Protein AF-A0A2H3L9Z1-F1 (afdb_monomer)

Secondary structure (DSSP, 8-state):
--HHHHHHHHHHHHHHHHHHHHHHHHHHHHHHHHHHHHHTTGGGSHHHHHHHHHHHHHHHHHHHHHHHHHHHHHHHHHHHHHHHHTS-S--------------

Foldseek 3Di:
DPPVVLVVQLVVLVVVLVVQLVVLVVVLVVVLVVLCVVLVVQCPVVVRVVVSVVVSVVVNVVSVVVSVVSNVVSVVVSVVSNVVSPDDPPPPPPPDPPPPDDD

pLDDT: mean 87.29, std 13.8, range [46.44, 98.31]

Sequence (103 aa):
MQPDTLHQLRGAVELATDAVDVTVTRIADAHQTIVRQVYAPFALLGPLAGPVRVVEQIQSTITCQVYQTILTVNQALTRGALTVLDQPADRTPSAWPDRRRID

Mean predicted aligned error: 9.33 Å

Structure (mmCIF, N/CA/C/O backbone):
data_AF-A0A2H3L9Z1-F1
#
_entry.id   AF-A0A2H3L9Z1-F1
#
loop_
_atom_site.group_PDB
_atom_site.id
_atom_site.type_symbol
_atom_site.label_atom_id
_atom_site.label_alt_id
_atom_site.label_comp_id
_atom_site.label_asym_id
_atom_site.label_entity_id
_atom_site.label_seq_id
_atom_site.pdbx_PDB_ins_code
_atom_site.Cartn_x
_atom_site.Cartn_y
_atom_site.Cartn_z
_atom_site.occupancy
_atom_site.B_iso_or_equiv
_atom_site.auth_seq_id
_atom_site.auth_comp_id
_atom_site.auth_asym_id
_atom_site.auth_atom_id
_atom_site.pdbx_PDB_model_num
ATOM 1 N N . MET A 1 1 ? 23.047 0.969 -26.650 1.00 61.09 1 MET A N 1
ATOM 2 C CA . MET A 1 1 ? 23.441 0.029 -25.575 1.00 61.09 1 MET A CA 1
ATOM 3 C C . MET A 1 1 ? 23.408 -1.384 -26.126 1.00 61.09 1 MET A C 1
ATOM 5 O O . MET A 1 1 ? 22.655 -1.622 -27.063 1.00 61.09 1 MET A O 1
ATOM 9 N N . GLN A 1 2 ? 24.229 -2.290 -25.596 1.00 79.69 2 GLN A N 1
ATOM 10 C CA . GLN A 1 2 ? 24.191 -3.704 -25.976 1.00 79.69 2 GLN A CA 1
ATOM 11 C C . GLN A 1 2 ? 22.855 -4.318 -25.501 1.00 79.69 2 GLN A C 1
ATOM 13 O O . GLN A 1 2 ? 22.412 -3.979 -24.400 1.00 79.69 2 GLN A O 1
ATOM 18 N N . PRO A 1 3 ? 22.191 -5.173 -26.301 1.00 78.56 3 PRO A N 1
ATOM 19 C CA . PRO A 1 3 ? 20.883 -5.747 -25.958 1.00 78.56 3 PRO A CA 1
ATOM 20 C C . PRO A 1 3 ? 20.896 -6.515 -24.627 1.00 78.56 3 PRO A C 1
ATOM 22 O O . PRO A 1 3 ? 19.951 -6.406 -23.848 1.00 78.56 3 PRO A O 1
ATOM 25 N N . ASP A 1 4 ? 22.005 -7.185 -24.307 1.00 85.06 4 ASP A N 1
ATOM 26 C CA . ASP A 1 4 ? 22.177 -7.902 -23.038 1.00 85.06 4 ASP A CA 1
ATOM 27 C C . ASP A 1 4 ? 22.160 -6.962 -21.823 1.00 85.06 4 ASP A C 1
ATOM 29 O O . ASP A 1 4 ? 21.598 -7.292 -20.781 1.00 85.06 4 ASP A O 1
ATOM 33 N N . THR A 1 5 ? 22.715 -5.753 -21.957 1.00 86.94 5 THR A N 1
ATOM 34 C CA . THR A 1 5 ? 22.720 -4.748 -20.884 1.00 86.94 5 THR A CA 1
ATOM 35 C C . THR A 1 5 ? 21.312 -4.223 -20.599 1.00 86.94 5 THR A C 1
ATOM 37 O O . THR A 1 5 ? 20.949 -4.047 -19.440 1.00 86.94 5 THR A O 1
ATOM 40 N N . LEU A 1 6 ? 20.495 -4.002 -21.636 1.00 87.81 6 LEU A N 1
ATOM 41 C CA . LEU A 1 6 ? 19.099 -3.580 -21.465 1.00 87.81 6 LEU A CA 1
ATOM 42 C C . LEU A 1 6 ? 18.261 -4.671 -20.791 1.00 87.81 6 LEU A C 1
ATOM 44 O O . LEU A 1 6 ? 17.470 -4.375 -19.896 1.00 87.81 6 LEU A O 1
ATOM 48 N N . HIS A 1 7 ? 18.481 -5.932 -21.167 1.00 88.88 7 HIS A N 1
ATOM 49 C CA . HIS A 1 7 ? 17.811 -7.066 -20.539 1.00 88.88 7 HIS A CA 1
ATOM 50 C C . HIS A 1 7 ? 18.177 -7.205 -19.053 1.00 88.88 7 HIS A C 1
ATOM 52 O O . HIS A 1 7 ? 17.296 -7.368 -18.211 1.00 88.88 7 HIS A O 1
ATOM 58 N N . GLN A 1 8 ? 19.462 -7.066 -18.709 1.00 93.12 8 GLN A N 1
ATOM 59 C CA . GLN A 1 8 ? 19.916 -7.087 -17.314 1.00 93.12 8 GLN A CA 1
ATOM 60 C C . GLN A 1 8 ? 19.322 -5.938 -16.488 1.00 93.12 8 GLN A C 1
ATOM 62 O O . GLN A 1 8 ? 18.876 -6.163 -15.364 1.00 93.12 8 GL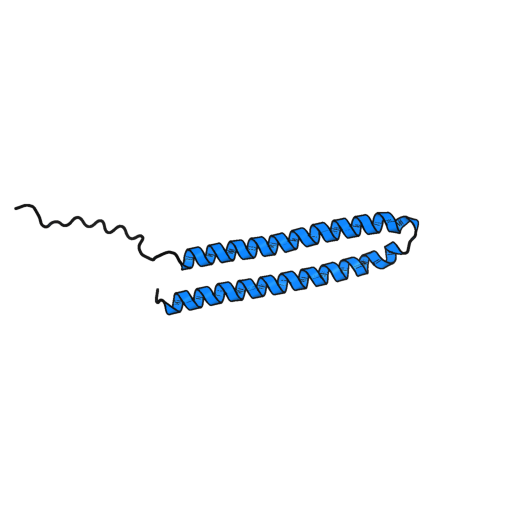N A O 1
ATOM 67 N N . LEU A 1 9 ? 19.273 -4.719 -17.039 1.00 92.81 9 LEU A N 1
ATOM 68 C CA . LEU A 1 9 ? 18.676 -3.563 -16.361 1.00 92.81 9 LEU A CA 1
ATOM 69 C C . LEU A 1 9 ? 17.179 -3.754 -16.115 1.00 92.81 9 LEU A C 1
ATOM 71 O O . LEU A 1 9 ? 16.695 -3.449 -15.027 1.00 92.81 9 LEU A O 1
ATOM 75 N N . ARG A 1 10 ? 16.457 -4.308 -17.093 1.00 91.62 10 ARG A N 1
ATOM 76 C CA . ARG A 1 10 ? 15.045 -4.664 -16.939 1.00 91.62 10 ARG A CA 1
ATOM 77 C C . ARG A 1 10 ? 14.836 -5.662 -15.803 1.00 91.62 10 ARG A C 1
ATOM 79 O O . ARG A 1 10 ? 14.036 -5.396 -14.910 1.00 91.62 10 ARG A O 1
ATOM 86 N N . GLY A 1 11 ? 15.604 -6.752 -15.796 1.00 94.00 11 GLY A N 1
ATOM 87 C CA . GLY A 1 11 ? 15.529 -7.754 -14.731 1.00 94.00 11 GLY A CA 1
ATOM 88 C C . GLY A 1 11 ? 15.861 -7.180 -13.350 1.00 94.00 11 GLY 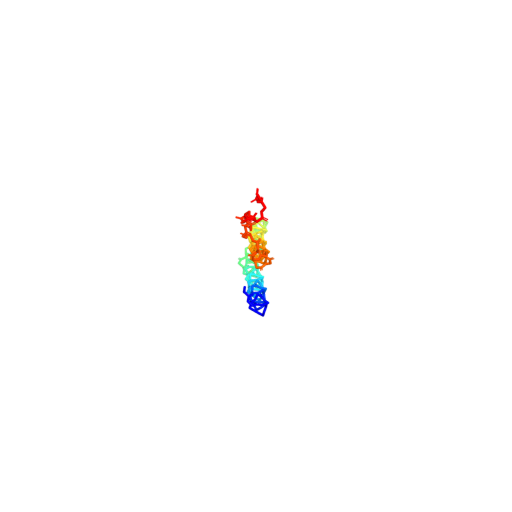A C 1
ATOM 89 O O . GLY A 1 11 ? 15.214 -7.525 -12.366 1.00 94.00 11 GLY A O 1
ATOM 90 N N . ALA A 1 12 ? 16.820 -6.253 -13.263 1.00 96.00 12 ALA A N 1
ATOM 91 C CA . ALA A 1 12 ? 17.151 -5.579 -12.008 1.00 96.00 12 ALA A CA 1
ATOM 92 C C . ALA A 1 12 ? 16.010 -4.676 -11.499 1.00 96.00 12 ALA A C 1
ATOM 94 O O . ALA A 1 12 ? 15.728 -4.667 -10.301 1.00 96.00 12 ALA A O 1
ATOM 95 N N . VAL A 1 13 ? 15.342 -3.937 -12.393 1.00 95.94 13 VAL A N 1
ATOM 96 C CA . VAL A 1 13 ? 14.179 -3.095 -12.061 1.00 95.94 13 VAL A CA 1
ATOM 97 C C . VAL A 1 13 ? 13.008 -3.945 -11.566 1.00 95.94 13 VAL A C 1
ATOM 99 O O . VAL A 1 13 ? 12.401 -3.620 -10.545 1.00 95.94 13 VAL A O 1
ATOM 102 N N . GLU A 1 14 ? 12.708 -5.046 -12.253 1.00 95.81 14 GLU A N 1
ATOM 103 C CA . GLU A 1 14 ? 11.653 -5.985 -11.857 1.00 95.81 14 GLU A CA 1
ATOM 104 C C . GLU A 1 14 ? 11.965 -6.615 -10.485 1.00 95.81 14 GLU A C 1
ATOM 106 O O . GLU A 1 14 ? 11.142 -6.532 -9.575 1.00 95.81 14 GLU A O 1
ATOM 111 N N . LEU A 1 15 ? 13.193 -7.101 -10.265 1.00 97.56 15 LEU A N 1
ATOM 112 C CA . LEU A 1 15 ? 13.607 -7.669 -8.975 1.00 97.56 15 LEU A CA 1
ATOM 113 C C . LEU A 1 15 ? 13.519 -6.658 -7.819 1.00 97.56 15 LEU A C 1
ATOM 115 O O . LEU A 1 15 ? 13.091 -7.003 -6.716 1.00 97.56 15 LEU A O 1
ATOM 119 N N . ALA A 1 16 ? 13.927 -5.408 -8.053 1.00 97.44 16 ALA A N 1
ATOM 120 C CA . ALA A 1 16 ? 13.820 -4.354 -7.049 1.00 97.44 16 ALA A CA 1
ATOM 121 C C . ALA A 1 16 ? 12.353 -4.046 -6.711 1.00 97.44 16 ALA A C 1
ATOM 123 O O . ALA A 1 16 ? 12.018 -3.858 -5.541 1.00 97.44 16 ALA A O 1
ATOM 124 N N . THR A 1 17 ? 11.479 -4.046 -7.722 1.00 97.38 17 THR A N 1
ATOM 125 C CA . THR A 1 17 ? 10.034 -3.846 -7.553 1.00 97.38 17 THR A CA 1
ATOM 126 C C . THR A 1 17 ? 9.442 -4.930 -6.661 1.00 97.38 17 THR A C 1
ATOM 128 O O . THR A 1 17 ? 8.794 -4.606 -5.666 1.00 97.38 17 THR A O 1
ATOM 131 N N . ASP A 1 18 ? 9.740 -6.197 -6.955 1.00 97.88 18 ASP A N 1
ATOM 132 C CA . ASP A 1 18 ? 9.245 -7.343 -6.188 1.00 97.88 18 ASP A CA 1
ATOM 133 C C . ASP A 1 18 ? 9.736 -7.313 -4.736 1.00 97.88 18 ASP A C 1
ATOM 135 O O . ASP A 1 18 ? 8.978 -7.576 -3.800 1.00 97.88 18 ASP A O 1
ATOM 139 N N . ALA A 1 19 ? 11.004 -6.949 -4.520 1.00 98.06 19 ALA A N 1
ATOM 140 C CA . ALA A 1 19 ? 11.566 -6.835 -3.178 1.00 98.06 19 ALA A CA 1
ATOM 141 C C . ALA A 1 19 ? 10.845 -5.763 -2.345 1.00 98.06 19 ALA A C 1
ATOM 143 O O . ALA A 1 19 ? 10.555 -5.985 -1.161 1.00 98.06 19 ALA A O 1
ATOM 144 N N . VAL A 1 20 ? 10.531 -4.615 -2.956 1.00 97.56 20 VAL A N 1
ATOM 145 C CA . VAL A 1 20 ? 9.747 -3.553 -2.315 1.00 97.56 20 VAL A CA 1
ATOM 146 C C . VAL A 1 20 ? 8.331 -4.041 -2.020 1.00 97.56 20 VAL A C 1
ATOM 148 O O . VAL A 1 20 ? 7.899 -3.931 -0.875 1.00 97.56 20 VAL A O 1
ATOM 151 N N . ASP A 1 21 ? 7.640 -4.645 -2.987 1.00 97.75 21 ASP A N 1
ATOM 152 C CA . ASP A 1 21 ? 6.258 -5.111 -2.821 1.00 97.75 21 ASP A CA 1
ATOM 153 C C . ASP A 1 21 ? 6.129 -6.140 -1.686 1.00 97.75 21 ASP A C 1
ATOM 155 O O . ASP A 1 21 ? 5.268 -6.009 -0.807 1.00 97.75 21 ASP A O 1
ATOM 159 N N . VAL A 1 22 ? 7.036 -7.123 -1.633 1.00 98.31 22 VAL A N 1
ATOM 160 C CA . VAL A 1 22 ? 7.081 -8.123 -0.554 1.00 98.31 22 VAL A CA 1
ATOM 161 C C . VAL A 1 22 ? 7.345 -7.464 0.798 1.00 98.31 22 VAL A C 1
ATOM 163 O O . VAL A 1 22 ? 6.692 -7.793 1.791 1.00 98.31 22 VAL A O 1
ATOM 166 N N . THR A 1 23 ? 8.295 -6.532 0.857 1.00 98.00 23 THR A N 1
ATOM 167 C CA . THR A 1 23 ? 8.658 -5.855 2.108 1.00 98.00 23 THR A CA 1
ATOM 168 C C . THR A 1 23 ? 7.502 -5.011 2.629 1.00 98.00 23 THR A C 1
ATOM 170 O O . THR A 1 23 ? 7.123 -5.133 3.793 1.00 98.00 23 THR A O 1
ATOM 173 N N . VAL A 1 24 ? 6.898 -4.196 1.765 1.00 97.81 24 VAL A N 1
ATOM 174 C CA . VAL A 1 24 ? 5.764 -3.328 2.097 1.00 97.81 24 VAL A CA 1
ATOM 175 C C . VAL A 1 24 ? 4.577 -4.155 2.586 1.00 97.81 24 VAL A C 1
ATOM 177 O O . VAL A 1 24 ? 3.992 -3.822 3.616 1.00 97.81 24 VAL A O 1
ATOM 180 N N . THR A 1 25 ? 4.276 -5.272 1.919 1.00 97.31 25 THR A N 1
ATOM 181 C CA . THR A 1 25 ? 3.201 -6.190 2.325 1.00 97.31 25 THR A CA 1
ATOM 182 C C . THR A 1 25 ? 3.458 -6.779 3.713 1.00 97.31 25 THR A C 1
ATOM 184 O O . THR A 1 25 ? 2.589 -6.726 4.580 1.00 97.31 25 THR A O 1
ATOM 187 N N . ARG A 1 26 ? 4.682 -7.254 3.984 1.00 97.62 26 ARG A N 1
ATOM 188 C CA . ARG A 1 26 ? 5.039 -7.790 5.310 1.00 97.62 26 ARG A CA 1
ATOM 189 C C . ARG A 1 26 ? 4.945 -6.746 6.416 1.00 97.62 26 ARG A C 1
ATOM 191 O O . ARG A 1 26 ? 4.518 -7.064 7.524 1.00 97.62 26 ARG A O 1
ATOM 198 N N . ILE A 1 27 ? 5.348 -5.507 6.134 1.00 96.69 27 ILE A N 1
ATOM 199 C CA . ILE A 1 27 ? 5.214 -4.413 7.098 1.00 96.69 27 ILE A CA 1
ATOM 200 C C . ILE A 1 27 ? 3.728 -4.130 7.350 1.00 96.69 27 ILE A C 1
ATOM 202 O O . ILE A 1 27 ? 3.350 -3.963 8.506 1.00 96.69 27 ILE A O 1
ATOM 206 N N . ALA A 1 28 ? 2.884 -4.121 6.315 1.00 95.00 28 ALA A N 1
ATOM 207 C CA . ALA A 1 28 ? 1.444 -3.919 6.464 1.00 95.00 28 ALA A CA 1
ATOM 208 C C . ALA A 1 28 ? 0.799 -4.971 7.383 1.00 95.00 28 ALA A C 1
ATOM 210 O O . ALA A 1 28 ? 0.082 -4.607 8.320 1.00 95.00 28 ALA A O 1
ATOM 211 N N . ASP A 1 29 ? 1.126 -6.250 7.183 1.00 95.38 29 ASP A N 1
ATOM 212 C CA . ASP A 1 29 ? 0.637 -7.359 8.013 1.00 95.38 29 ASP A CA 1
ATOM 213 C C . ASP A 1 29 ? 1.095 -7.236 9.474 1.00 95.38 29 ASP A C 1
ATOM 215 O O . ASP A 1 29 ? 0.311 -7.419 10.417 1.00 95.38 29 ASP A O 1
ATOM 219 N N . ALA A 1 30 ? 2.368 -6.883 9.680 1.00 95.75 30 ALA A N 1
ATOM 220 C CA . ALA A 1 30 ? 2.914 -6.642 11.010 1.00 95.75 30 ALA A CA 1
ATOM 221 C C . ALA A 1 30 ? 2.199 -5.469 11.696 1.00 95.75 30 ALA A C 1
ATOM 223 O O . ALA A 1 30 ? 1.804 -5.574 12.858 1.00 95.75 30 ALA A O 1
ATOM 224 N N . HIS A 1 31 ? 1.961 -4.375 10.969 1.00 94.50 31 HIS A N 1
ATOM 225 C CA . HIS A 1 31 ? 1.277 -3.202 11.502 1.00 94.50 31 HIS A CA 1
ATOM 226 C C . HIS A 1 31 ? -0.160 -3.533 11.911 1.00 94.50 31 HIS A C 1
ATOM 228 O O . HIS A 1 31 ? -0.591 -3.156 13.000 1.00 94.50 31 HIS A O 1
ATOM 234 N N . GLN A 1 32 ? -0.885 -4.299 11.091 1.00 93.44 32 GLN A N 1
ATOM 235 C CA . GLN A 1 32 ? -2.243 -4.732 11.413 1.00 93.44 32 GLN A CA 1
ATOM 236 C C . GLN A 1 32 ? -2.278 -5.652 12.641 1.00 93.44 32 GLN A C 1
ATOM 238 O O . GLN A 1 32 ? -3.177 -5.544 13.477 1.00 93.44 32 GLN A O 1
ATOM 243 N N . THR A 1 33 ? -1.281 -6.526 12.785 1.00 93.88 33 THR A N 1
ATOM 244 C CA . THR A 1 33 ? -1.133 -7.385 13.968 1.00 93.88 33 THR A CA 1
ATOM 245 C C . THR A 1 33 ? -0.918 -6.554 15.232 1.00 93.88 33 THR A C 1
ATOM 247 O O . THR A 1 33 ? -1.592 -6.781 16.237 1.00 93.88 33 THR A O 1
ATOM 250 N N . ILE A 1 34 ? -0.034 -5.555 15.171 1.00 93.44 34 ILE A N 1
ATOM 251 C CA . ILE A 1 34 ? 0.244 -4.645 16.289 1.00 93.44 34 ILE A CA 1
ATOM 252 C C . ILE A 1 34 ? -1.011 -3.854 16.667 1.00 93.44 34 ILE A C 1
ATOM 254 O O . ILE A 1 34 ? -1.366 -3.809 17.841 1.00 93.44 34 ILE A O 1
ATOM 258 N N . VAL A 1 35 ? -1.719 -3.280 15.688 1.00 91.75 35 VAL A N 1
ATOM 259 C CA . VAL A 1 35 ? -2.965 -2.527 15.917 1.00 91.75 35 VAL A CA 1
ATOM 260 C C . VAL A 1 35 ? -3.974 -3.366 16.703 1.00 91.75 35 VAL A C 1
ATOM 262 O O . VAL A 1 35 ? -4.444 -2.928 17.752 1.00 91.75 35 VAL A O 1
ATOM 265 N N . ARG A 1 36 ? -4.234 -4.606 16.272 1.00 90.31 36 ARG A N 1
ATOM 266 C CA . ARG A 1 36 ? -5.159 -5.513 16.974 1.00 90.31 36 ARG A CA 1
ATOM 267 C C . ARG A 1 36 ? -4.727 -5.783 18.415 1.00 90.31 36 ARG A C 1
ATOM 269 O O . ARG A 1 36 ? -5.557 -5.781 19.320 1.00 90.31 36 ARG A O 1
ATOM 276 N N . GLN A 1 37 ? -3.431 -6.002 18.645 1.00 92.62 37 GLN A N 1
ATOM 277 C CA . GLN A 1 37 ? -2.897 -6.246 19.989 1.00 92.62 37 GLN A CA 1
ATOM 278 C C . GLN A 1 37 ? -3.030 -5.022 20.902 1.00 92.62 37 GLN A C 1
ATOM 280 O O . GLN A 1 37 ? -3.346 -5.177 22.079 1.00 92.62 37 GLN A O 1
ATOM 285 N N . VAL A 1 38 ? -2.824 -3.817 20.368 1.00 91.25 38 VAL A N 1
ATOM 286 C CA . VAL A 1 38 ? -2.922 -2.562 21.128 1.00 91.25 38 VAL A CA 1
ATOM 287 C C . VAL A 1 38 ? -4.362 -2.279 21.563 1.00 91.25 38 VAL A C 1
ATOM 289 O O . VAL A 1 38 ? -4.579 -1.851 22.695 1.00 91.25 38 VAL A O 1
ATOM 292 N N . TYR A 1 39 ? -5.353 -2.540 20.705 1.00 89.88 39 TYR A N 1
ATOM 293 C CA . TYR A 1 39 ? -6.760 -2.249 21.013 1.00 89.88 39 TYR A CA 1
ATOM 294 C C . TYR A 1 39 ? -7.484 -3.360 21.788 1.00 89.88 39 TYR A C 1
ATOM 296 O O . TYR A 1 39 ? -8.456 -3.070 22.493 1.00 89.88 39 TYR A O 1
ATOM 304 N N . ALA A 1 40 ? -7.000 -4.606 21.729 1.00 89.44 40 ALA A N 1
ATOM 305 C CA . ALA A 1 40 ? -7.633 -5.755 22.381 1.00 89.44 40 ALA A CA 1
ATOM 306 C C . ALA A 1 40 ? -7.957 -5.551 23.879 1.00 89.44 40 ALA A C 1
ATOM 308 O O . ALA A 1 40 ? -9.081 -5.868 24.273 1.00 89.44 40 ALA A O 1
ATOM 309 N N . PRO A 1 41 ? -7.071 -4.984 24.725 1.00 91.25 41 PRO A N 1
ATOM 310 C CA . PRO A 1 41 ? -7.376 -4.768 26.140 1.00 91.25 41 PRO A CA 1
ATOM 311 C C . PRO A 1 41 ? -8.530 -3.785 26.366 1.00 91.25 41 PRO A C 1
ATOM 313 O O . PRO A 1 41 ? -9.360 -3.986 27.251 1.00 91.25 41 PRO A O 1
ATOM 316 N N . PHE A 1 42 ? -8.620 -2.728 25.556 1.00 88.38 42 PHE A N 1
ATOM 317 C CA . PHE A 1 42 ? -9.651 -1.699 25.710 1.00 88.38 42 PHE A CA 1
ATOM 318 C C . PHE A 1 42 ? -11.017 -2.168 25.208 1.00 88.38 42 PHE A C 1
ATOM 320 O O . PHE A 1 42 ? -12.048 -1.719 25.708 1.00 88.38 42 PHE A O 1
ATOM 327 N N . ALA A 1 43 ? -11.036 -3.122 24.276 1.00 82.12 43 ALA A N 1
ATOM 328 C CA . ALA A 1 43 ? -12.260 -3.769 23.823 1.00 82.12 43 ALA A CA 1
ATOM 329 C C . ALA A 1 43 ? -12.947 -4.603 24.925 1.00 82.12 43 ALA A C 1
ATOM 331 O O . ALA A 1 43 ? -14.12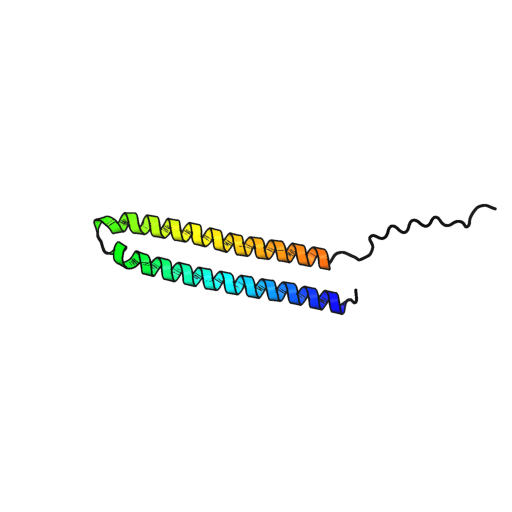5 -4.933 24.792 1.00 82.12 43 ALA A O 1
ATOM 332 N N . LEU A 1 44 ? -12.236 -4.927 26.012 1.00 87.25 44 LEU A N 1
ATOM 333 C CA . LEU A 1 44 ? -12.770 -5.643 27.177 1.00 87.25 44 LEU A CA 1
ATOM 334 C C . LEU A 1 44 ? -13.429 -4.706 28.202 1.00 87.25 44 LEU A C 1
ATOM 336 O O . LEU A 1 44 ? -14.161 -5.162 29.080 1.00 87.25 44 LEU A O 1
ATOM 340 N N . LEU A 1 45 ? -13.203 -3.394 28.096 1.00 85.81 45 LEU A N 1
ATOM 341 C CA . LEU A 1 45 ? -13.806 -2.398 28.974 1.00 85.81 45 LEU A CA 1
ATOM 342 C C . LEU A 1 45 ? -15.162 -1.986 28.393 1.00 85.81 45 LEU A C 1
ATOM 344 O O . LEU A 1 45 ? -15.227 -1.181 27.470 1.00 85.81 45 LEU A O 1
ATOM 348 N N . GLY A 1 46 ? -16.248 -2.542 28.942 1.00 83.19 46 GLY A N 1
ATOM 349 C CA . GLY A 1 46 ? -17.629 -2.411 28.445 1.00 83.19 46 GLY A CA 1
ATOM 350 C C . GLY A 1 46 ? -18.017 -1.058 27.817 1.00 83.19 46 GLY A C 1
ATOM 351 O O . GLY A 1 46 ? -18.401 -1.042 26.648 1.00 83.19 46 GLY A O 1
ATOM 352 N N . PRO A 1 47 ? -17.893 0.085 28.521 1.00 89.56 47 PRO A N 1
A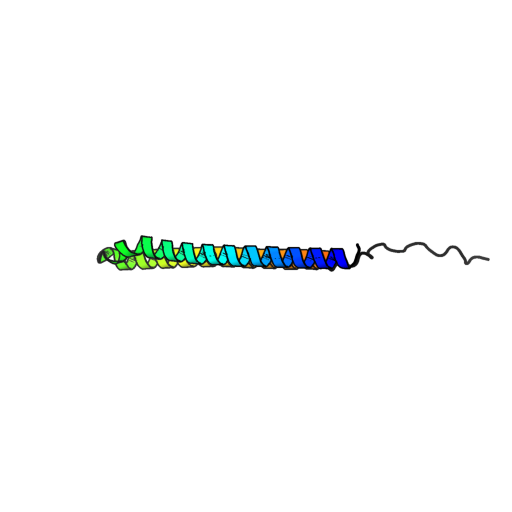TOM 353 C CA . PRO A 1 47 ? -18.267 1.389 27.963 1.00 89.56 47 PRO A CA 1
ATOM 354 C C . PRO A 1 47 ? -17.325 1.897 26.856 1.00 89.56 47 PRO A C 1
ATOM 356 O O . PRO A 1 47 ? -17.723 2.738 26.054 1.00 89.56 47 PRO A O 1
ATOM 359 N N . LEU A 1 48 ? -16.089 1.398 26.790 1.00 86.75 48 LEU A N 1
ATOM 360 C CA . LEU A 1 48 ? -15.081 1.801 25.805 1.00 86.75 48 LEU A CA 1
ATOM 361 C C . LEU A 1 48 ? -15.028 0.872 24.588 1.00 86.75 48 LEU A C 1
ATOM 363 O O . LEU A 1 48 ? -14.495 1.267 23.555 1.00 86.75 48 LEU A O 1
ATOM 367 N N . ALA A 1 49 ? -15.614 -0.323 24.666 1.00 88.50 49 ALA A N 1
ATOM 368 C CA . ALA A 1 49 ? -15.518 -1.332 23.616 1.00 88.50 49 ALA A CA 1
ATOM 369 C C . ALA A 1 49 ? -16.027 -0.846 22.247 1.00 88.50 49 ALA A C 1
ATOM 371 O O . ALA A 1 49 ? -15.395 -1.104 21.223 1.00 88.50 49 ALA A O 1
ATOM 372 N N . GLY A 1 50 ? -17.150 -0.120 22.224 1.00 91.81 50 GLY A N 1
ATOM 373 C CA . GLY A 1 50 ? -17.703 0.469 21.000 1.00 91.81 50 GLY A CA 1
ATOM 374 C C . GLY A 1 50 ? -16.764 1.512 20.376 1.00 91.81 50 GLY A C 1
ATOM 375 O O . GLY A 1 50 ? -16.311 1.308 19.249 1.00 91.81 50 GLY A O 1
ATOM 376 N N . PRO A 1 51 ? -16.425 2.596 21.101 1.00 92.31 51 PRO A N 1
ATOM 377 C CA . PRO A 1 51 ? -15.490 3.616 20.623 1.00 92.31 51 PRO A CA 1
ATOM 378 C C . PRO A 1 51 ? -14.130 3.058 20.180 1.00 92.31 51 PRO A C 1
ATOM 380 O O . PRO A 1 51 ? -13.624 3.441 19.129 1.00 92.31 51 PRO A O 1
ATOM 383 N N . VAL A 1 52 ? -13.561 2.115 20.937 1.00 93.31 52 VAL A N 1
ATOM 384 C CA . VAL A 1 52 ? -12.271 1.474 20.632 1.00 93.31 52 VAL A CA 1
ATOM 385 C C . VAL A 1 52 ? -12.294 0.782 19.275 1.00 93.31 52 VAL A C 1
ATOM 387 O O . VAL A 1 52 ? -11.393 1.001 18.470 1.00 93.31 52 VAL A O 1
ATOM 390 N N . ARG A 1 53 ? -13.344 0.006 18.979 1.00 91.19 53 ARG A N 1
ATOM 391 C CA . ARG A 1 53 ? -13.481 -0.675 17.681 1.00 91.19 53 ARG A CA 1
ATOM 392 C C . ARG A 1 53 ? -13.594 0.306 16.517 1.00 91.19 53 ARG A C 1
ATOM 394 O O . ARG A 1 53 ? -13.076 0.035 15.439 1.00 91.19 53 ARG A O 1
ATOM 401 N N . VAL A 1 54 ? -14.256 1.447 16.723 1.00 94.62 54 VAL A N 1
ATOM 402 C CA . VAL A 1 54 ? -14.351 2.498 15.696 1.00 94.62 54 VAL A CA 1
ATOM 403 C C . VAL A 1 54 ? -12.969 3.077 15.398 1.00 94.62 54 VAL A C 1
ATOM 405 O O . VAL A 1 54 ? -12.591 3.184 14.233 1.00 94.62 54 VAL A O 1
ATOM 408 N N . VAL A 1 55 ? -12.195 3.403 16.435 1.00 93.00 55 VAL A N 1
ATOM 409 C CA . VAL A 1 55 ? -10.831 3.926 16.272 1.00 93.00 55 VAL A CA 1
ATOM 410 C C . VAL A 1 55 ? -9.916 2.887 15.619 1.00 93.00 55 VAL A C 1
ATOM 412 O O . VAL A 1 55 ? -9.209 3.218 14.668 1.00 93.00 55 VAL A O 1
ATOM 415 N N . GLU A 1 56 ? -9.976 1.627 16.058 1.00 92.94 56 GLU A N 1
ATOM 416 C CA . GLU A 1 56 ? -9.226 0.514 15.464 1.00 92.94 56 GLU A CA 1
ATOM 417 C C . GLU A 1 56 ? -9.520 0.367 13.961 1.00 92.94 56 GLU A C 1
ATOM 419 O O . GLU A 1 56 ? -8.598 0.217 13.151 1.00 92.94 56 GLU A O 1
ATOM 424 N N . GLN A 1 57 ? -10.795 0.461 13.569 1.00 93.94 57 GLN A N 1
ATOM 425 C CA . GLN A 1 57 ? -11.219 0.373 12.173 1.00 93.94 57 GLN A CA 1
ATOM 426 C C . GLN A 1 57 ? -10.716 1.558 11.343 1.00 93.94 57 GLN A C 1
ATOM 428 O O . GLN A 1 57 ? -10.240 1.364 10.220 1.00 93.94 57 GLN A O 1
ATOM 433 N N . ILE A 1 58 ? -10.804 2.780 11.877 1.00 94.94 58 ILE A N 1
ATOM 434 C CA . ILE A 1 58 ? -10.299 3.988 11.210 1.00 94.94 58 ILE A CA 1
ATOM 435 C C . ILE A 1 58 ? -8.794 3.863 10.991 1.00 94.94 58 ILE A C 1
ATOM 437 O O . ILE A 1 58 ? -8.324 4.037 9.866 1.00 94.94 58 ILE A O 1
ATOM 441 N N . GLN A 1 59 ? -8.047 3.494 12.033 1.00 93.31 59 GLN A N 1
ATOM 442 C CA . GLN A 1 59 ? -6.605 3.313 11.930 1.00 93.31 59 GLN A CA 1
ATOM 443 C C . GLN A 1 59 ? -6.256 2.222 10.915 1.00 93.31 59 GLN A C 1
ATOM 445 O O . GLN A 1 59 ? -5.449 2.471 10.027 1.00 93.31 59 GLN A O 1
ATOM 450 N N . SER A 1 60 ? -6.915 1.059 10.969 1.00 93.31 60 SER A N 1
ATOM 451 C CA . SER A 1 60 ? -6.699 -0.014 9.986 1.00 93.31 60 SER A CA 1
ATOM 452 C C . SER A 1 60 ? -6.978 0.442 8.554 1.00 93.31 60 SER A C 1
ATOM 454 O O . SER A 1 60 ? -6.230 0.092 7.643 1.00 93.31 60 SER A O 1
ATOM 456 N N . THR A 1 61 ? -8.022 1.248 8.347 1.00 95.25 61 THR A N 1
ATOM 457 C CA . THR A 1 61 ? -8.386 1.770 7.022 1.00 95.25 61 THR A CA 1
ATOM 458 C C . THR A 1 61 ? -7.313 2.716 6.491 1.00 95.25 61 THR A C 1
ATOM 460 O O . 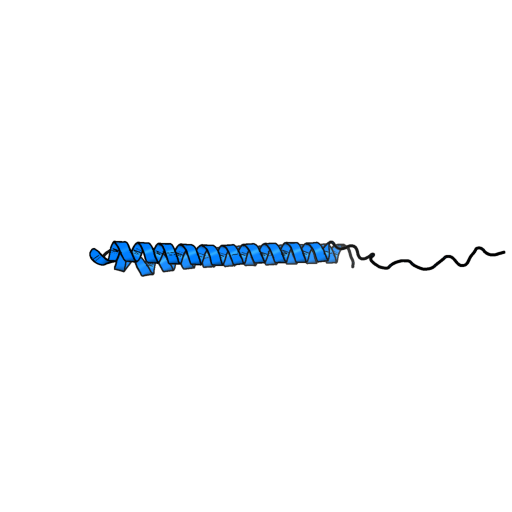THR A 1 61 ? -6.839 2.530 5.372 1.00 95.25 61 THR A O 1
ATOM 463 N N . ILE A 1 62 ? -6.877 3.681 7.305 1.00 93.69 62 ILE A N 1
ATOM 464 C CA . ILE A 1 62 ? -5.812 4.626 6.939 1.00 93.69 62 ILE A CA 1
ATOM 465 C C . ILE A 1 62 ? -4.520 3.866 6.637 1.00 93.69 62 ILE A C 1
ATOM 467 O O . ILE A 1 62 ? -3.898 4.079 5.599 1.00 93.69 62 ILE A O 1
ATOM 471 N N . THR A 1 63 ? -4.128 2.943 7.515 1.00 93.50 63 THR A N 1
ATOM 472 C CA . THR A 1 63 ? -2.920 2.135 7.341 1.00 93.50 63 THR A CA 1
ATOM 473 C C . THR A 1 63 ? -2.977 1.324 6.045 1.00 93.50 63 THR A C 1
ATOM 475 O O . THR A 1 63 ? -2.015 1.334 5.279 1.00 93.50 63 THR A O 1
ATOM 478 N N . CYS A 1 64 ? -4.112 0.686 5.746 1.00 94.19 64 CYS A N 1
ATOM 479 C CA . CYS A 1 64 ? -4.311 -0.044 4.494 1.00 94.19 64 CYS A CA 1
ATOM 480 C C . CYS A 1 64 ? -4.161 0.873 3.269 1.00 94.19 64 CYS A C 1
ATOM 482 O O . CYS A 1 64 ? -3.421 0.541 2.343 1.00 94.19 64 CYS A O 1
ATOM 484 N N . GLN A 1 65 ? -4.785 2.054 3.291 1.00 96.56 65 GLN A N 1
ATOM 485 C CA . GLN A 1 65 ? -4.697 3.032 2.202 1.00 96.56 65 GLN A CA 1
ATOM 486 C C . GLN A 1 65 ? -3.266 3.532 1.971 1.00 96.56 65 GLN A C 1
ATOM 488 O O . GLN A 1 65 ? -2.837 3.660 0.823 1.00 96.56 65 GLN A O 1
ATOM 493 N N . VAL A 1 66 ? -2.504 3.783 3.039 1.00 97.56 66 VAL A N 1
ATOM 494 C CA . VAL A 1 66 ? -1.095 4.190 2.938 1.00 97.56 66 VAL A CA 1
ATOM 495 C C . VAL A 1 66 ? -0.271 3.101 2.253 1.00 97.56 66 VAL A C 1
ATOM 497 O O . VAL A 1 66 ? 0.432 3.390 1.285 1.00 97.56 66 VAL A O 1
ATOM 500 N N . TYR A 1 67 ? -0.389 1.844 2.686 1.00 97.19 67 TYR A N 1
ATOM 501 C CA . TYR A 1 67 ? 0.367 0.748 2.073 1.00 97.19 67 TYR A CA 1
ATOM 502 C C . TYR A 1 67 ? -0.046 0.479 0.624 1.00 97.19 67 TYR A C 1
ATOM 504 O O . TYR A 1 67 ? 0.821 0.303 -0.229 1.00 97.19 67 TYR A O 1
ATOM 512 N N . GLN A 1 68 ? -1.341 0.541 0.305 1.00 97.00 68 GLN A N 1
ATOM 513 C CA . GLN A 1 68 ? -1.815 0.457 -1.081 1.00 97.00 68 GLN A CA 1
ATOM 514 C C . GLN A 1 68 ? -1.262 1.589 -1.952 1.00 97.00 68 GLN A C 1
ATOM 516 O O . GLN A 1 68 ? -0.897 1.358 -3.105 1.00 97.00 68 GLN A O 1
ATOM 521 N N . THR A 1 69 ? -1.161 2.801 -1.405 1.00 98.00 69 THR A N 1
ATOM 522 C CA . THR A 1 69 ? -0.566 3.942 -2.111 1.00 98.00 69 THR A CA 1
ATOM 523 C C . THR A 1 69 ? 0.907 3.684 -2.407 1.00 98.00 69 THR A C 1
ATOM 525 O O . THR A 1 69 ? 1.337 3.893 -3.538 1.00 98.00 69 THR A O 1
ATOM 528 N N . ILE A 1 70 ? 1.668 3.172 -1.436 1.00 97.00 70 ILE A N 1
ATOM 529 C CA . ILE A 1 70 ? 3.084 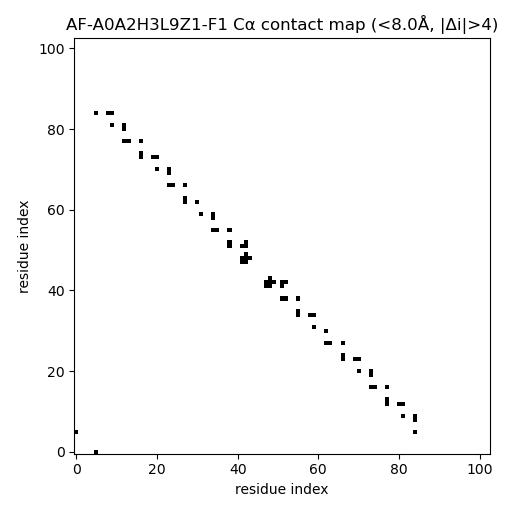2.826 -1.627 1.00 97.00 70 ILE A CA 1
ATOM 530 C C . ILE A 1 70 ? 3.243 1.794 -2.749 1.00 97.00 70 ILE A C 1
ATOM 532 O O . ILE A 1 70 ? 4.037 2.017 -3.659 1.00 97.00 70 ILE A O 1
ATOM 536 N N . LEU A 1 71 ? 2.454 0.714 -2.735 1.00 97.38 71 LEU A N 1
ATOM 537 C CA . LEU A 1 71 ? 2.482 -0.312 -3.788 1.00 97.38 71 LEU A CA 1
ATOM 538 C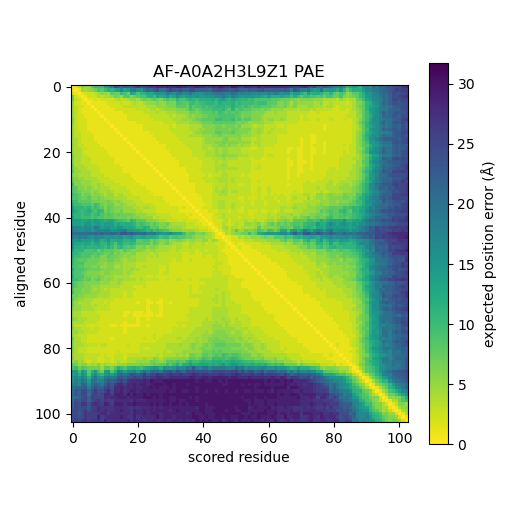 C . LEU A 1 71 ? 2.118 0.273 -5.160 1.00 97.38 71 LEU A C 1
ATOM 540 O O . LEU A 1 71 ? 2.781 0.008 -6.160 1.00 97.38 71 LEU A O 1
ATOM 544 N N . THR A 1 72 ? 1.096 1.127 -5.211 1.00 98.06 72 THR A N 1
ATOM 545 C CA . THR A 1 72 ? 0.661 1.777 -6.456 1.00 98.06 72 THR A CA 1
ATOM 546 C C . THR A 1 72 ? 1.755 2.676 -7.028 1.00 98.06 72 THR A C 1
ATOM 548 O O . THR A 1 72 ? 2.021 2.647 -8.231 1.00 98.06 72 THR A O 1
ATOM 551 N N . VAL A 1 73 ? 2.412 3.463 -6.174 1.00 97.81 73 VAL A N 1
ATOM 552 C CA . VAL A 1 73 ? 3.528 4.327 -6.572 1.00 97.81 73 VAL A CA 1
ATOM 553 C C . VAL A 1 73 ? 4.721 3.491 -7.028 1.00 97.81 73 VAL A C 1
ATOM 555 O O . VAL A 1 73 ? 5.295 3.809 -8.067 1.00 97.81 73 VAL A O 1
ATOM 558 N N . ASN A 1 74 ? 5.054 2.407 -6.321 1.00 97.50 74 ASN A N 1
ATOM 559 C CA . ASN A 1 74 ? 6.124 1.489 -6.716 1.00 97.50 74 ASN A CA 1
ATOM 560 C C . ASN A 1 74 ? 5.882 0.956 -8.137 1.00 97.50 74 ASN A C 1
ATOM 562 O O . ASN A 1 74 ? 6.709 1.153 -9.022 1.00 97.50 74 ASN A O 1
ATOM 566 N N . GLN A 1 75 ? 4.683 0.431 -8.408 1.00 96.50 75 GLN A N 1
ATOM 567 C CA . GLN A 1 75 ? 4.307 -0.048 -9.742 1.00 96.50 75 GLN A CA 1
ATOM 568 C C . GLN A 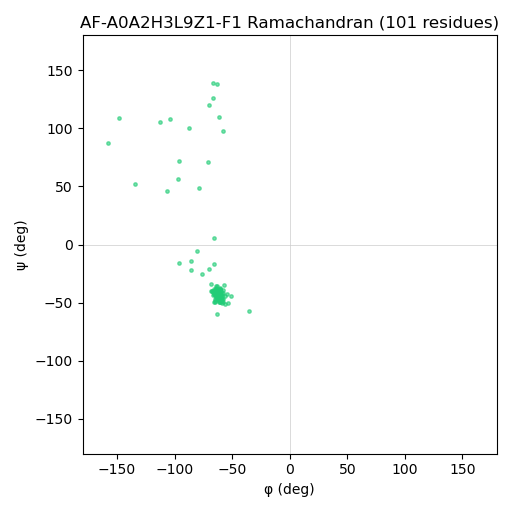1 75 ? 4.345 1.050 -10.814 1.00 96.50 75 GLN A C 1
ATOM 570 O O . GLN A 1 75 ? 4.732 0.789 -11.957 1.00 96.50 75 GLN A O 1
ATOM 575 N N . ALA A 1 76 ? 3.934 2.276 -10.481 1.00 97.38 76 ALA A N 1
ATOM 576 C CA . ALA A 1 76 ? 3.991 3.401 -11.409 1.00 97.38 76 ALA A CA 1
ATOM 577 C C . ALA A 1 76 ? 5.442 3.760 -11.776 1.00 97.38 76 ALA A C 1
ATOM 579 O O . ALA A 1 76 ? 5.741 3.960 -12.955 1.00 97.38 76 ALA A O 1
ATOM 580 N N . LEU A 1 77 ? 6.345 3.780 -10.791 1.00 96.50 77 LEU A N 1
ATOM 581 C CA . LEU A 1 77 ? 7.774 4.019 -11.002 1.00 96.50 77 LEU A CA 1
ATOM 582 C C . LEU A 1 77 ? 8.409 2.914 -11.848 1.00 96.50 77 LEU A C 1
ATOM 584 O O . LEU A 1 77 ? 9.128 3.224 -12.796 1.00 96.50 77 LEU A O 1
ATOM 588 N N . THR A 1 78 ? 8.088 1.648 -11.579 1.00 95.81 78 THR A N 1
ATOM 589 C CA . THR A 1 78 ? 8.558 0.500 -12.367 1.00 95.81 78 THR A CA 1
ATOM 590 C C . THR A 1 78 ? 8.144 0.617 -13.827 1.00 95.81 78 THR A C 1
ATOM 592 O O . THR A 1 78 ? 8.988 0.528 -14.714 1.00 95.81 78 THR A O 1
ATOM 595 N N . ARG A 1 79 ? 6.863 0.890 -14.108 1.00 95.56 79 ARG A N 1
ATOM 596 C CA . ARG A 1 79 ? 6.384 1.086 -15.489 1.00 95.56 79 ARG A CA 1
ATOM 597 C C . ARG A 1 79 ? 7.091 2.254 -16.175 1.00 95.56 79 ARG A C 1
ATOM 599 O O . ARG A 1 79 ? 7.447 2.142 -17.347 1.00 95.56 79 ARG A O 1
ATOM 606 N N . GLY A 1 80 ? 7.320 3.351 -15.453 1.00 94.94 80 GLY A N 1
ATOM 607 C CA . GLY A 1 80 ? 8.085 4.493 -15.954 1.00 94.94 80 GLY A CA 1
ATOM 608 C C . GLY A 1 80 ? 9.525 4.115 -16.309 1.00 94.94 80 GLY A C 1
ATOM 609 O O . GLY A 1 80 ? 9.978 4.403 -17.414 1.00 94.94 80 GLY A O 1
ATOM 610 N N . ALA A 1 81 ? 10.218 3.408 -15.414 1.00 93.12 81 ALA A N 1
ATOM 611 C CA . ALA A 1 81 ? 11.584 2.943 -15.631 1.00 93.12 81 ALA A CA 1
ATOM 612 C C . ALA A 1 81 ? 11.686 1.995 -16.836 1.00 93.12 81 ALA A C 1
ATOM 614 O O . ALA A 1 81 ? 12.552 2.179 -17.688 1.00 93.12 81 ALA A O 1
ATOM 615 N N . LEU A 1 82 ? 10.767 1.033 -16.953 1.00 92.81 82 LEU A N 1
ATOM 616 C CA . LEU A 1 82 ? 10.719 0.114 -18.092 1.00 92.81 82 LEU A CA 1
ATOM 617 C C . LEU A 1 82 ? 10.440 0.847 -19.409 1.00 92.81 82 LEU A C 1
ATOM 619 O O . LEU A 1 82 ? 11.108 0.585 -20.401 1.00 92.81 82 LEU A O 1
ATOM 623 N N . THR A 1 83 ? 9.545 1.839 -19.406 1.00 92.88 83 THR A N 1
ATOM 624 C CA . THR A 1 83 ? 9.267 2.663 -20.598 1.00 92.88 83 THR A CA 1
ATOM 625 C C . THR A 1 83 ? 10.513 3.418 -21.073 1.00 92.88 83 THR A C 1
ATOM 627 O O . THR A 1 83 ? 10.747 3.529 -22.274 1.00 92.88 83 THR A O 1
ATOM 630 N N . VAL A 1 84 ? 11.327 3.928 -20.142 1.00 90.38 84 VAL A N 1
ATOM 631 C CA . VAL A 1 84 ? 12.596 4.599 -20.467 1.00 90.38 84 VAL A CA 1
ATOM 632 C C . VAL A 1 84 ? 13.613 3.609 -21.039 1.00 90.38 84 VAL A C 1
ATOM 634 O O . VAL A 1 84 ? 14.317 3.949 -21.988 1.00 90.38 84 VAL A O 1
ATOM 637 N N . LEU A 1 85 ? 13.681 2.388 -20.500 1.00 88.31 85 LEU A N 1
ATOM 638 C CA . LEU A 1 85 ? 14.566 1.332 -21.009 1.00 88.31 85 LEU A CA 1
ATOM 639 C C . LEU A 1 85 ? 14.147 0.827 -22.397 1.00 88.31 85 LEU A C 1
ATOM 641 O O . LEU A 1 85 ? 15.011 0.503 -23.210 1.00 88.31 85 LEU A O 1
ATOM 645 N N . ASP A 1 86 ? 12.846 0.803 -22.678 1.00 87.12 86 ASP A N 1
ATOM 646 C CA . ASP A 1 86 ? 12.284 0.369 -23.959 1.00 87.12 86 ASP A CA 1
ATOM 647 C C . ASP A 1 86 ? 12.347 1.470 -25.042 1.00 87.12 86 ASP A C 1
ATOM 649 O O . ASP A 1 86 ? 12.012 1.225 -26.205 1.00 87.12 86 ASP A O 1
ATOM 653 N N . GLN A 1 87 ? 12.781 2.691 -24.700 1.00 84.19 87 GLN A N 1
ATOM 654 C CA . GLN A 1 87 ? 12.833 3.800 -25.647 1.00 84.19 87 GLN A CA 1
ATOM 655 C C . GLN A 1 87 ? 13.945 3.569 -26.695 1.00 84.19 87 GLN A C 1
ATOM 657 O O . GLN A 1 87 ? 15.124 3.488 -26.340 1.00 84.19 87 GLN A O 1
ATOM 662 N N . PRO A 1 88 ? 13.619 3.493 -28.002 1.00 65.44 88 PRO A N 1
ATOM 663 C CA . PRO A 1 88 ? 14.618 3.262 -29.038 1.00 65.44 88 PRO A CA 1
ATOM 664 C C . PRO A 1 88 ? 15.617 4.424 -29.091 1.00 65.44 88 PRO A C 1
ATOM 666 O O . PRO A 1 88 ? 15.236 5.594 -29.036 1.00 65.44 88 PRO A O 1
ATOM 669 N N . ALA A 1 89 ? 16.901 4.097 -29.248 1.00 62.56 89 ALA A N 1
ATOM 670 C CA . ALA A 1 89 ? 18.014 5.051 -29.276 1.00 62.56 89 A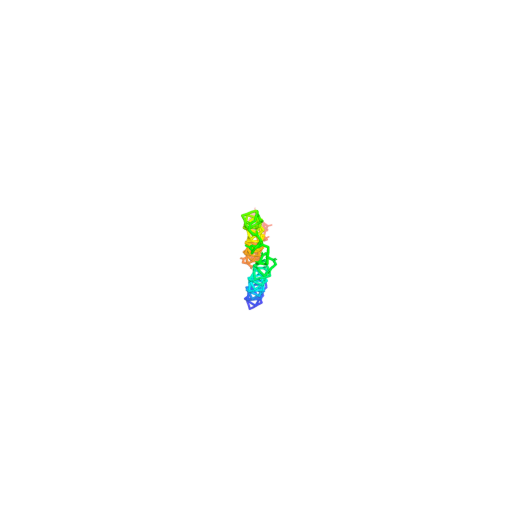LA A CA 1
ATOM 671 C C . ALA A 1 89 ? 18.017 6.016 -30.490 1.00 62.56 89 ALA A C 1
ATOM 673 O O . ALA A 1 89 ? 18.961 6.782 -30.646 1.00 62.56 89 ALA A O 1
ATOM 674 N N . ASP A 1 90 ? 16.983 6.005 -31.338 1.00 54.62 90 ASP A N 1
ATOM 675 C CA . ASP A 1 90 ? 16.954 6.675 -32.647 1.00 54.62 90 ASP A CA 1
ATOM 676 C C . ASP A 1 90 ? 16.080 7.944 -32.690 1.00 54.62 90 ASP A C 1
ATOM 678 O O . ASP A 1 90 ? 15.302 8.186 -33.609 1.00 54.62 90 ASP A O 1
ATOM 682 N N . ARG A 1 91 ? 16.205 8.816 -31.686 1.00 53.53 91 ARG A N 1
ATOM 683 C CA . ARG A 1 91 ? 15.855 10.238 -31.868 1.00 53.53 91 ARG A CA 1
ATOM 684 C C . ARG A 1 91 ? 17.108 11.050 -32.180 1.00 53.53 91 ARG A C 1
ATOM 686 O O . ARG A 1 91 ? 17.408 12.030 -31.508 1.00 53.53 91 ARG A O 1
ATOM 693 N N . THR A 1 92 ? 17.824 10.658 -33.225 1.00 55.22 92 THR A N 1
ATOM 694 C CA . THR A 1 92 ? 18.691 11.577 -33.968 1.00 55.22 92 THR A CA 1
ATOM 695 C C . THR A 1 92 ? 17.980 11.914 -35.274 1.00 55.22 92 THR A C 1
ATOM 697 O O . THR A 1 92 ? 17.893 11.044 -36.134 1.00 55.22 92 THR A O 1
ATOM 700 N N . PRO A 1 93 ? 17.439 13.133 -35.468 1.00 46.44 93 PRO A N 1
ATOM 701 C CA . PRO A 1 93 ? 16.928 13.515 -36.777 1.00 46.44 93 PRO A CA 1
ATOM 702 C C . PRO A 1 93 ? 18.090 13.471 -37.775 1.00 46.44 93 PRO A C 1
ATOM 704 O O . PRO A 1 93 ? 18.999 14.300 -37.715 1.00 46.44 93 PRO A O 1
ATOM 707 N N . SER A 1 94 ? 18.083 12.497 -38.686 1.00 53.56 94 SER A N 1
ATOM 708 C CA . SER A 1 94 ? 19.009 12.432 -39.816 1.00 53.56 94 SER A CA 1
ATOM 709 C C . SER A 1 94 ? 18.650 13.527 -40.827 1.00 53.56 94 SER A C 1
ATOM 711 O O . SER A 1 94 ? 18.103 13.271 -41.896 1.00 53.56 94 SER A O 1
ATOM 713 N N . ALA A 1 95 ? 18.919 14.779 -40.469 1.00 55.97 95 ALA A N 1
ATOM 714 C CA . ALA A 1 95 ? 18.832 15.922 -41.362 1.00 55.97 95 ALA A CA 1
ATOM 715 C C . ALA A 1 95 ? 20.226 16.213 -41.929 1.00 55.97 95 ALA A C 1
ATOM 717 O O . ALA A 1 95 ? 20.870 17.192 -41.565 1.00 55.97 95 ALA A O 1
ATOM 718 N N . TRP A 1 96 ? 20.696 15.350 -42.827 1.00 57.22 96 TRP A N 1
ATOM 719 C CA . TRP A 1 96 ? 21.713 15.745 -43.797 1.00 57.22 96 TRP A CA 1
ATOM 720 C C . TRP A 1 96 ? 21.060 15.726 -45.177 1.00 57.22 96 TRP A C 1
ATOM 722 O O . TRP A 1 96 ? 20.783 14.643 -45.693 1.00 57.22 96 TRP A O 1
ATOM 732 N N . PRO A 1 97 ? 20.748 16.894 -45.767 1.00 59.66 97 PRO A N 1
ATOM 733 C CA . PRO A 1 97 ? 20.261 16.933 -47.132 1.00 59.66 97 PRO A CA 1
ATOM 734 C C . PRO A 1 97 ? 21.384 16.482 -48.071 1.00 59.66 97 PRO A C 1
ATOM 736 O O . PRO A 1 97 ? 22.496 17.013 -48.045 1.00 59.66 97 PRO A O 1
ATOM 739 N N . ASP A 1 98 ? 21.070 15.481 -48.887 1.00 62.59 98 ASP A N 1
ATOM 740 C CA . ASP A 1 98 ? 21.911 14.937 -49.947 1.00 62.59 98 ASP A CA 1
ATOM 741 C C . ASP A 1 98 ? 22.282 16.046 -50.951 1.00 62.59 98 ASP A C 1
ATOM 743 O O . ASP A 1 98 ? 21.504 16.412 -51.832 1.00 62.59 98 ASP A O 1
ATOM 747 N N . ARG A 1 99 ? 23.481 16.628 -50.803 1.00 58.88 99 ARG A N 1
ATOM 748 C CA . ARG A 1 99 ? 24.073 17.608 -51.736 1.00 58.88 99 ARG A CA 1
ATOM 749 C C . ARG A 1 99 ? 24.665 16.922 -52.975 1.00 58.88 99 ARG A C 1
ATOM 751 O O . ARG A 1 99 ? 25.804 17.186 -53.353 1.00 58.88 99 ARG A O 1
ATOM 758 N N . ARG A 1 100 ? 23.916 16.029 -53.621 1.00 59.47 100 ARG A N 1
ATOM 759 C CA . ARG A 1 100 ? 24.321 15.420 -54.899 1.00 59.47 100 ARG A CA 1
ATOM 760 C C . ARG A 1 100 ? 23.199 15.405 -55.924 1.00 59.47 100 ARG A C 1
ATOM 762 O O . ARG A 1 100 ? 22.911 14.370 -56.505 1.00 59.47 100 ARG A O 1
ATOM 769 N N . ARG A 1 101 ? 22.589 16.566 -56.167 1.00 58.16 101 ARG A N 1
ATOM 770 C CA . ARG A 1 101 ? 21.893 16.882 -57.425 1.00 58.16 101 ARG A CA 1
ATOM 771 C C . ARG A 1 101 ? 21.790 18.392 -57.592 1.00 58.16 101 ARG A C 1
ATOM 773 O O . ARG A 1 101 ? 20.783 18.943 -57.174 1.00 58.16 101 ARG A O 1
ATOM 780 N N . ILE A 1 102 ? 22.798 19.035 -58.172 1.00 56.97 102 ILE A N 1
ATOM 781 C CA . ILE A 1 102 ? 22.599 20.127 -59.137 1.00 56.97 102 ILE A CA 1
ATOM 782 C C . ILE A 1 102 ? 23.786 20.030 -60.100 1.00 56.97 102 ILE A C 1
ATOM 784 O O . ILE A 1 102 ? 24.927 20.239 -59.685 1.00 56.97 102 ILE A O 1
ATOM 788 N N . ASP A 1 103 ? 23.472 19.603 -61.320 1.00 63.34 103 ASP A N 1
ATOM 789 C CA . ASP A 1 103 ? 24.306 19.713 -62.517 1.00 63.34 103 ASP A CA 1
ATOM 790 C C . ASP A 1 103 ? 24.389 21.177 -62.984 1.00 63.34 103 ASP A C 1
ATOM 792 O O . ASP A 1 103 ? 23.379 21.905 -62.812 1.00 63.34 103 ASP A O 1
#

Radius of gyration: 26.38 Å; Cα contacts (8 Å, |Δi|>4): 40; chains: 1; bounding box: 43×28×92 Å

Organism: NCBI:txid1506545

Solvent-accessible surface area (backbone atoms only — not comparable to full-atom values): 6078 Å² total; per-residue (Å²): 132,61,70,68,57,56,52,52,51,50,53,50,51,52,53,52,50,52,53,49,49,55,49,53,50,52,50,50,54,50,49,54,52,50,52,52,62,68,47,51,69,47,49,70,40,76,91,43,22,64,62,45,51,53,52,53,50,51,52,51,49,52,53,50,52,53,51,52,47,50,50,52,51,51,54,51,51,48,53,51,53,49,54,62,71,69,53,73,91,76,84,64,83,86,79,73,81,81,89,82,79,84,133